Protein AF-A0A2E3Y703-F1 (afdb_monomer)

Radius of gyration: 17.59 Å; Cα contacts (8 Å, |Δi|>4): 45; chains: 1; bounding box: 27×51×29 Å

Secondary structure (DSSP, 8-state):
----------EEEPPTTSHHHHHHHHHHHHHTT---HHHHHHTTTTTS--HHHHHHH-EEE---------------

Sequence (76 aa):
MHPPQTDSVPIRAALPSEVARLSALAISSKAVWGYDDTFMAACRDELTVSRADLELAAFVAESEDRSAHRCGTRCV

pLDDT: mean 74.17, std 15.68, range [36.78, 90.62]

Structure (mmCIF, N/CA/C/O backbone):
data_AF-A0A2E3Y703-F1
#
_entry.id   AF-A0A2E3Y703-F1
#
loop_
_atom_site.group_PDB
_atom_site.id
_atom_site.type_symbol
_atom_site.label_atom_id
_atom_site.label_alt_id
_atom_site.label_comp_id
_atom_site.label_asym_id
_atom_site.label_entity_id
_atom_site.label_seq_id
_atom_site.pdbx_PDB_ins_code
_atom_site.Cartn_x
_atom_site.Cartn_y
_atom_site.Cartn_z
_atom_site.occupancy
_atom_site.B_iso_or_equiv
_atom_site.auth_seq_id
_atom_site.auth_comp_id
_atom_site.auth_asym_id
_atom_site.auth_atom_id
_atom_site.pdbx_PDB_model_num
ATOM 1 N N . MET A 1 1 ? 9.401 36.046 10.111 1.00 38.41 1 MET A N 1
ATOM 2 C CA . MET A 1 1 ? 9.702 34.649 10.478 1.00 38.41 1 MET A CA 1
ATOM 3 C C . MET A 1 1 ? 8.373 33.966 10.750 1.00 38.41 1 MET A C 1
ATOM 5 O O . MET A 1 1 ? 7.772 34.228 11.780 1.00 38.41 1 MET A O 1
ATOM 9 N N . HIS A 1 2 ? 7.834 33.247 9.765 1.00 50.09 2 HIS A N 1
ATOM 10 C CA . HIS A 1 2 ? 6.608 32.465 9.942 1.00 50.09 2 HIS A CA 1
ATOM 11 C C . HIS A 1 2 ? 7.032 31.116 10.541 1.00 50.09 2 HIS A C 1
ATOM 13 O O . HIS A 1 2 ? 7.986 30.535 10.015 1.00 50.09 2 HIS A O 1
ATOM 19 N N . PRO A 1 3 ? 6.434 30.644 11.647 1.00 49.94 3 PRO A N 1
ATOM 20 C CA . PRO A 1 3 ? 6.736 29.310 12.151 1.00 49.94 3 PRO A CA 1
ATOM 21 C C . PRO A 1 3 ? 6.391 28.273 11.068 1.00 49.94 3 PRO A C 1
ATOM 23 O O . PRO A 1 3 ? 5.437 28.494 10.313 1.00 49.94 3 PRO A O 1
ATOM 26 N N . PRO A 1 4 ? 7.151 27.170 10.938 1.00 59.09 4 PRO A N 1
ATOM 27 C CA . PRO A 1 4 ? 6.747 26.084 10.059 1.00 59.09 4 PRO A CA 1
ATOM 28 C C . PRO A 1 4 ? 5.404 25.557 10.566 1.00 59.09 4 PRO A C 1
ATOM 30 O O . PRO A 1 4 ? 5.311 25.038 11.676 1.00 59.09 4 PRO A O 1
ATOM 33 N N . GLN A 1 5 ? 4.350 25.750 9.775 1.00 57.81 5 GLN A N 1
ATOM 34 C CA . GLN A 1 5 ? 3.051 25.155 10.054 1.00 57.81 5 GLN A CA 1
ATOM 35 C C . GLN A 1 5 ? 3.201 23.656 9.807 1.00 57.81 5 GLN A C 1
ATOM 37 O O . GLN A 1 5 ? 3.308 23.215 8.665 1.00 57.81 5 GLN A O 1
ATOM 42 N N . THR A 1 6 ? 3.310 22.877 10.878 1.00 53.94 6 THR A N 1
ATOM 43 C CA . THR A 1 6 ? 3.245 21.421 10.793 1.00 53.94 6 THR A CA 1
ATOM 44 C C . THR A 1 6 ? 1.782 21.059 10.645 1.00 53.94 6 THR A C 1
ATOM 46 O O . THR A 1 6 ? 1.071 20.921 11.643 1.00 53.94 6 THR A O 1
ATOM 49 N N . ASP A 1 7 ? 1.310 20.957 9.409 1.00 66.69 7 ASP A N 1
ATOM 50 C CA . ASP A 1 7 ? 0.010 20.349 9.170 1.00 66.69 7 ASP A CA 1
ATOM 51 C C . ASP A 1 7 ? 0.088 18.907 9.629 1.00 66.69 7 ASP A C 1
ATOM 53 O O . ASP A 1 7 ? 0.761 18.068 9.029 1.00 66.69 7 ASP A O 1
ATOM 57 N N . SER A 1 8 ? -0.540 18.647 10.769 1.00 75.38 8 SER A N 1
ATOM 58 C CA . SER A 1 8 ? -0.694 17.298 11.268 1.00 75.38 8 SER A CA 1
ATOM 59 C C . SER A 1 8 ? -1.592 16.564 10.281 1.00 75.38 8 SER A C 1
ATOM 61 O O . SER A 1 8 ? -2.789 16.827 10.207 1.00 7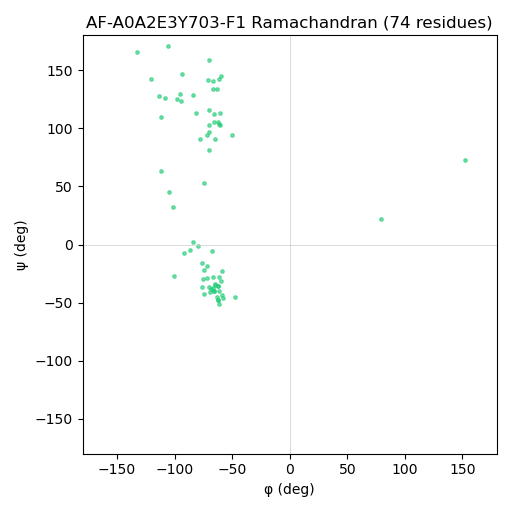5.38 8 SER A O 1
ATOM 63 N N . VAL A 1 9 ? -0.991 15.687 9.479 1.00 83.81 9 VAL A N 1
ATOM 64 C CA . VAL A 1 9 ? -1.728 14.801 8.581 1.00 83.81 9 VAL A CA 1
ATOM 65 C C . VAL A 1 9 ? -2.446 13.763 9.452 1.00 83.81 9 VAL A C 1
ATOM 67 O O . VAL A 1 9 ? -1.762 13.002 10.145 1.00 83.81 9 VAL A O 1
ATOM 70 N N . PRO A 1 10 ? -3.793 13.719 9.476 1.00 86.56 10 PRO A N 1
ATOM 71 C CA . PRO A 1 10 ? -4.522 12.744 10.274 1.00 86.56 10 PRO A CA 1
ATOM 72 C C . PRO A 1 10 ? -4.219 11.322 9.798 1.00 86.56 10 PRO A C 1
ATOM 74 O O . PRO A 1 10 ? -4.251 11.027 8.602 1.00 86.56 10 PRO A O 1
ATOM 77 N N . ILE A 1 11 ? -3.952 10.435 10.757 1.00 87.06 11 ILE A N 1
ATOM 78 C CA . ILE A 1 11 ? -3.741 9.004 10.529 1.00 87.06 11 ILE A CA 1
ATOM 79 C C . ILE A 1 11 ? -4.959 8.256 11.072 1.00 87.06 11 ILE A C 1
ATOM 81 O O . ILE A 1 11 ? -5.321 8.414 12.239 1.00 87.06 11 ILE A O 1
ATOM 85 N N . ARG A 1 12 ? -5.587 7.428 10.237 1.00 90.62 12 ARG A N 1
ATOM 86 C CA . ARG A 1 12 ? -6.749 6.597 10.598 1.00 90.62 12 ARG A CA 1
ATOM 87 C C . ARG A 1 12 ? -6.575 5.161 10.120 1.00 90.62 12 ARG A C 1
ATOM 89 O O . ARG A 1 12 ? -5.731 4.892 9.274 1.00 90.62 12 ARG A O 1
ATOM 96 N N . ALA A 1 13 ? -7.391 4.240 10.622 1.00 88.69 13 ALA A N 1
ATOM 97 C CA . ALA A 1 13 ? -7.437 2.881 10.086 1.00 88.69 13 ALA A CA 1
ATOM 98 C C . ALA A 1 13 ? -7.880 2.881 8.609 1.00 88.69 13 ALA A C 1
ATOM 100 O O . ALA A 1 13 ? -8.735 3.677 8.197 1.00 88.69 13 ALA A O 1
ATOM 101 N N . ALA A 1 14 ? -7.283 1.990 7.819 1.00 87.44 14 ALA A N 1
ATOM 102 C CA . ALA A 1 14 ? -7.639 1.780 6.421 1.00 87.44 14 ALA A CA 1
ATOM 103 C C . ALA A 1 14 ? -9.008 1.095 6.285 1.00 87.44 14 ALA A C 1
ATOM 105 O O . ALA A 1 14 ? -9.333 0.180 7.042 1.00 87.44 14 ALA A O 1
ATOM 106 N N . LEU A 1 15 ? -9.802 1.500 5.291 1.00 88.06 15 LEU A N 1
ATOM 107 C CA . LEU A 1 15 ? -11.092 0.867 5.008 1.00 88.06 15 LEU A CA 1
ATOM 108 C C . LEU A 1 15 ? -10.960 -0.237 3.941 1.00 88.06 15 LEU A C 1
ATOM 110 O O . LEU A 1 15 ? -10.223 -0.066 2.968 1.00 88.06 15 LEU A O 1
ATOM 114 N N . PRO A 1 16 ? -11.759 -1.322 4.009 1.00 85.75 16 PRO A N 1
ATOM 115 C CA . PRO A 1 16 ? -11.771 -2.375 2.984 1.00 85.75 16 PRO A CA 1
ATOM 116 C C . PRO A 1 16 ? -12.117 -1.905 1.566 1.00 85.75 16 PRO A C 1
ATOM 118 O O . PRO A 1 16 ? -11.772 -2.570 0.591 1.00 85.75 16 PRO A O 1
ATOM 121 N N . SER A 1 17 ? -12.808 -0.773 1.426 1.00 86.94 17 SER A N 1
ATOM 122 C CA . SER A 1 17 ? -13.099 -0.151 0.130 1.00 86.94 17 SER A CA 1
ATOM 123 C C . SER A 1 17 ? -11.895 0.573 -0.481 1.00 86.94 17 SER A C 1
ATOM 125 O O . SER A 1 17 ? -11.906 0.874 -1.671 1.00 86.94 17 SER A O 1
ATOM 127 N N . GLU A 1 18 ? -10.856 0.862 0.304 1.00 87.69 18 GLU A N 1
ATOM 128 C CA . GLU A 1 18 ? -9.684 1.636 -0.125 1.00 87.69 18 GLU A CA 1
ATOM 129 C C . GLU A 1 18 ? -8.550 0.760 -0.663 1.00 87.69 18 GLU A C 1
ATOM 131 O O . GLU A 1 18 ? -7.606 1.279 -1.250 1.00 87.69 18 GLU A O 1
ATOM 136 N N . VAL A 1 19 ? -8.671 -0.564 -0.546 1.00 88.44 19 VAL A N 1
ATOM 137 C CA . VAL A 1 19 ? -7.679 -1.567 -0.967 1.00 88.44 19 VAL A CA 1
ATOM 138 C C . VAL A 1 19 ? -7.138 -1.318 -2.382 1.00 88.44 19 VAL A C 1
ATOM 140 O O . VAL A 1 19 ? -5.927 -1.327 -2.601 1.00 88.44 19 VAL A O 1
ATOM 143 N N . ALA A 1 20 ? -8.018 -1.018 -3.342 1.00 85.56 20 ALA A N 1
ATOM 144 C CA . ALA A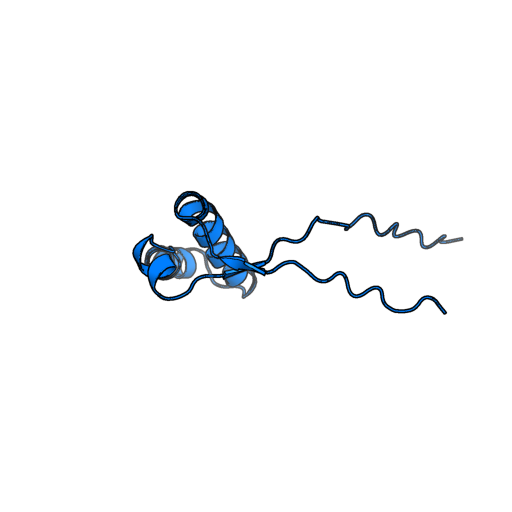 1 20 ? -7.611 -0.737 -4.720 1.00 85.56 20 ALA A CA 1
ATOM 145 C C . ALA A 1 20 ? -6.780 0.556 -4.840 1.00 85.56 20 ALA A C 1
ATOM 147 O O . ALA A 1 20 ? -5.787 0.592 -5.565 1.00 85.56 20 ALA A O 1
ATOM 148 N N . ARG A 1 21 ? -7.155 1.609 -4.099 1.00 87.50 21 ARG A N 1
ATOM 149 C CA . ARG A 1 21 ? -6.419 2.884 -4.074 1.00 87.50 21 ARG A CA 1
ATOM 150 C C . ARG A 1 21 ? -5.068 2.732 -3.381 1.00 87.50 21 ARG A C 1
ATOM 152 O O . ARG A 1 21 ? -4.084 3.273 -3.873 1.00 87.50 21 ARG A O 1
ATOM 159 N N . LEU A 1 22 ? -5.011 1.978 -2.284 1.00 88.06 22 LEU A N 1
ATOM 160 C CA . LEU A 1 22 ? -3.773 1.703 -1.551 1.00 88.06 22 LEU A CA 1
ATOM 161 C C . LEU A 1 22 ? -2.794 0.874 -2.386 1.00 88.06 22 LEU A C 1
ATOM 163 O O . LEU A 1 22 ? -1.609 1.189 -2.415 1.00 88.06 22 LEU A O 1
ATOM 167 N N . SER A 1 23 ? -3.294 -0.111 -3.135 1.00 87.25 23 SER A N 1
ATOM 168 C CA . SER A 1 23 ? -2.482 -0.899 -4.073 1.00 87.25 23 SER A CA 1
ATOM 169 C C . SER A 1 23 ? -1.887 -0.024 -5.179 1.00 87.25 23 SER A C 1
ATOM 171 O O . SER A 1 23 ? -0.688 -0.067 -5.443 1.00 87.25 23 SER A O 1
ATOM 173 N N . ALA A 1 24 ? -2.704 0.835 -5.799 1.00 86.81 24 ALA A N 1
ATOM 174 C CA . ALA A 1 24 ? -2.224 1.773 -6.813 1.00 86.81 24 ALA A CA 1
ATOM 175 C C . ALA A 1 24 ? -1.179 2.752 -6.245 1.00 86.81 24 ALA A C 1
ATOM 177 O O . ALA A 1 24 ? -0.164 3.023 -6.891 1.00 86.81 24 ALA A O 1
ATOM 178 N N . LEU A 1 25 ? -1.394 3.237 -5.017 1.00 88.00 25 LEU A N 1
ATOM 179 C CA . LEU A 1 25 ? -0.443 4.094 -4.314 1.00 88.00 25 LEU A CA 1
ATOM 180 C C . LEU A 1 25 ? 0.886 3.370 -4.060 1.00 88.00 25 LEU A C 1
ATOM 182 O O . LEU A 1 25 ? 1.935 3.919 -4.392 1.00 88.00 25 LEU A O 1
ATOM 186 N N . ALA A 1 26 ? 0.855 2.137 -3.550 1.00 86.31 26 ALA A N 1
ATOM 187 C CA . ALA A 1 26 ? 2.049 1.328 -3.310 1.00 86.31 26 ALA A CA 1
ATOM 188 C C . ALA A 1 26 ? 2.866 1.120 -4.596 1.00 86.31 26 ALA A C 1
ATOM 190 O O . ALA A 1 26 ? 4.074 1.359 -4.602 1.00 86.31 26 ALA A O 1
ATOM 191 N N . ILE A 1 27 ? 2.198 0.775 -5.703 1.00 83.44 27 ILE A N 1
ATOM 192 C CA . ILE A 1 27 ? 2.831 0.611 -7.018 1.00 83.44 27 ILE A CA 1
ATOM 193 C C . ILE A 1 27 ? 3.464 1.929 -7.482 1.00 83.44 27 ILE A C 1
ATOM 195 O O . ILE A 1 27 ? 4.650 1.959 -7.811 1.00 83.44 27 ILE A O 1
ATOM 199 N N . SER A 1 28 ? 2.719 3.040 -7.456 1.00 83.38 28 SER A N 1
ATOM 200 C CA . SER A 1 28 ? 3.243 4.349 -7.879 1.00 83.38 28 SER A CA 1
ATOM 201 C C . SER A 1 28 ? 4.419 4.830 -7.017 1.00 83.38 28 SER A C 1
ATOM 203 O O . SER A 1 28 ? 5.381 5.390 -7.539 1.00 83.38 28 SER A O 1
ATOM 205 N N . SER A 1 29 ? 4.399 4.535 -5.713 1.00 81.75 29 SER A N 1
ATOM 206 C CA . SER A 1 29 ? 5.463 4.898 -4.775 1.00 81.75 29 SER A CA 1
ATOM 207 C C . SER A 1 29 ? 6.740 4.078 -4.969 1.00 81.75 29 SER A C 1
ATOM 209 O O . SER A 1 29 ? 7.792 4.482 -4.470 1.00 81.75 29 SER A O 1
ATOM 211 N N . LYS A 1 30 ? 6.667 2.931 -5.651 1.00 76.75 30 LYS A N 1
ATOM 212 C CA . LYS A 1 30 ? 7.821 2.075 -5.963 1.00 76.75 30 LYS A CA 1
ATOM 213 C C . LYS A 1 30 ? 8.318 2.259 -7.396 1.00 76.75 30 LYS A C 1
ATOM 215 O O . LYS A 1 30 ? 9.516 2.142 -7.625 1.00 76.75 30 LYS A O 1
ATOM 220 N N . ALA A 1 31 ? 7.447 2.653 -8.327 1.00 76.50 31 ALA A N 1
ATOM 221 C CA . ALA A 1 31 ? 7.814 2.947 -9.715 1.00 76.50 31 ALA A CA 1
ATOM 222 C C . ALA A 1 31 ? 8.850 4.084 -9.843 1.00 76.50 31 ALA A C 1
ATOM 224 O O . ALA A 1 31 ? 9.704 4.059 -10.727 1.00 76.50 31 ALA A O 1
ATOM 225 N N . VAL A 1 32 ? 8.840 5.058 -8.925 1.00 75.00 32 VAL A N 1
ATOM 226 C CA . VAL A 1 32 ? 9.785 6.194 -8.933 1.00 75.00 32 VAL A CA 1
ATOM 227 C C . VAL A 1 32 ? 11.243 5.804 -8.655 1.00 75.00 32 VAL A C 1
ATOM 229 O O . VAL A 1 32 ? 12.128 6.649 -8.754 1.00 75.00 32 VAL A O 1
ATOM 232 N N . TRP A 1 33 ? 11.521 4.541 -8.320 1.00 73.69 33 TRP A N 1
ATOM 233 C CA . TRP A 1 33 ? 12.883 4.038 -8.106 1.00 73.69 33 TRP A CA 1
ATOM 234 C C . TRP A 1 33 ? 13.589 3.618 -9.404 1.00 73.69 33 TRP A C 1
ATOM 236 O O . TRP A 1 33 ? 14.734 3.176 -9.356 1.00 73.69 33 TRP A O 1
ATOM 246 N N . GLY A 1 34 ? 12.939 3.792 -10.562 1.00 75.44 34 GLY A N 1
ATOM 247 C CA . GLY A 1 34 ? 13.532 3.489 -11.867 1.00 75.44 34 GLY A CA 1
ATOM 248 C C . GLY A 1 34 ? 13.523 2.000 -12.216 1.00 75.44 34 GLY A C 1
ATOM 249 O O . GLY A 1 34 ? 14.325 1.566 -13.039 1.00 75.44 34 GLY A O 1
ATOM 250 N N . TYR A 1 35 ? 12.641 1.220 -11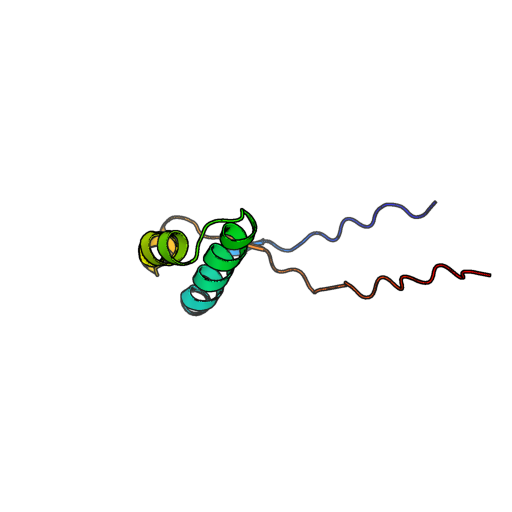.586 1.00 80.00 35 TYR A N 1
ATOM 251 C CA . TYR A 1 35 ? 12.386 -0.160 -11.984 1.00 80.00 35 TYR A CA 1
ATOM 252 C C . TYR A 1 35 ? 11.720 -0.208 -13.358 1.00 80.00 35 TYR A C 1
ATOM 254 O O . TYR A 1 35 ? 10.860 0.618 -13.662 1.00 80.00 35 TYR A O 1
ATOM 262 N N . ASP A 1 36 ? 12.111 -1.180 -14.179 1.00 80.69 36 ASP A N 1
ATOM 263 C CA . ASP A 1 36 ? 11.468 -1.401 -15.468 1.00 80.69 36 ASP A CA 1
ATOM 264 C C . ASP A 1 36 ? 10.044 -1.963 -15.308 1.00 80.69 36 ASP A C 1
ATOM 266 O O . ASP A 1 36 ? 9.680 -2.553 -14.285 1.00 80.69 36 ASP A O 1
ATOM 270 N N . ASP A 1 37 ? 9.228 -1.790 -16.349 1.00 81.62 37 ASP A N 1
ATOM 271 C CA . ASP A 1 37 ? 7.820 -2.198 -16.342 1.00 81.62 37 ASP A CA 1
ATOM 272 C C . ASP A 1 37 ? 7.638 -3.711 -16.144 1.00 81.62 37 ASP A C 1
ATOM 274 O O . ASP A 1 37 ? 6.620 -4.145 -15.604 1.00 81.62 37 ASP A O 1
ATOM 278 N N . THR A 1 38 ? 8.617 -4.527 -16.550 1.00 83.00 38 THR A N 1
ATOM 279 C CA . THR A 1 38 ? 8.543 -5.990 -16.415 1.00 83.00 38 THR A CA 1
ATOM 280 C C . THR A 1 38 ? 8.752 -6.402 -14.962 1.00 83.00 38 THR A C 1
ATOM 282 O O . THR A 1 38 ? 8.002 -7.227 -14.437 1.00 83.00 38 THR A O 1
ATOM 285 N N . PHE A 1 39 ? 9.717 -5.783 -14.286 1.00 81.88 39 PHE A N 1
ATOM 286 C CA . PHE A 1 39 ? 9.945 -5.949 -12.857 1.00 81.88 39 PHE A CA 1
ATOM 287 C C . PHE A 1 39 ? 8.745 -5.452 -12.044 1.00 81.88 39 PHE A C 1
ATOM 289 O O . PHE A 1 39 ? 8.243 -6.164 -11.175 1.00 81.88 39 PHE A O 1
ATOM 296 N N . MET A 1 40 ? 8.210 -4.275 -12.381 1.00 83.44 40 MET A N 1
ATOM 297 C CA . MET A 1 40 ? 7.009 -3.741 -11.733 1.00 83.44 40 MET A CA 1
ATOM 298 C C . MET A 1 40 ? 5.779 -4.639 -11.945 1.00 83.44 40 MET A C 1
ATOM 300 O O . MET A 1 40 ? 4.975 -4.795 -11.026 1.00 83.44 40 MET A O 1
ATOM 304 N N .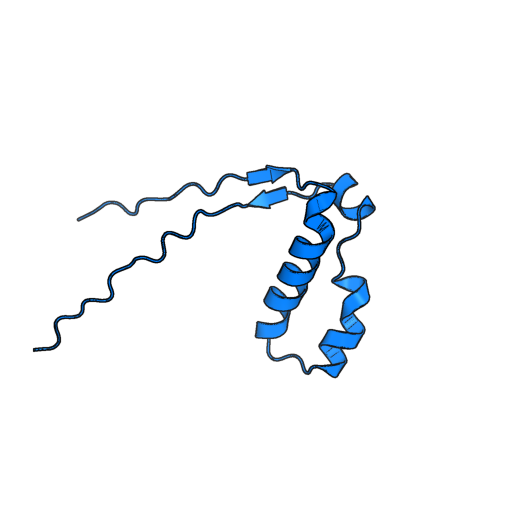 ALA A 1 41 ? 5.639 -5.267 -13.118 1.00 82.62 41 ALA A N 1
ATOM 305 C CA . ALA A 1 41 ? 4.575 -6.232 -13.389 1.00 82.62 41 ALA A CA 1
ATOM 306 C C . ALA A 1 41 ? 4.739 -7.529 -12.579 1.00 82.62 41 ALA A C 1
ATOM 308 O O . ALA A 1 41 ? 3.744 -8.055 -12.082 1.00 82.62 41 ALA A O 1
ATOM 309 N N . ALA A 1 42 ? 5.971 -8.014 -12.398 1.00 84.81 42 ALA A N 1
ATOM 310 C CA . ALA A 1 42 ? 6.257 -9.184 -11.567 1.00 84.81 42 ALA A CA 1
ATOM 311 C C . ALA A 1 42 ? 5.965 -8.927 -10.078 1.00 84.81 42 ALA A C 1
ATOM 313 O O . ALA A 1 42 ? 5.425 -9.793 -9.396 1.00 84.81 42 ALA A O 1
ATOM 314 N N . CYS A 1 43 ? 6.248 -7.719 -9.585 1.00 82.25 43 CYS A N 1
ATOM 315 C CA . CYS A 1 43 ? 5.951 -7.316 -8.209 1.00 82.25 43 CYS A CA 1
ATOM 316 C C . CYS A 1 43 ? 4.482 -6.926 -7.979 1.00 82.25 43 CYS A C 1
ATOM 318 O O . CYS A 1 43 ? 4.114 -6.582 -6.857 1.00 82.25 43 CYS A O 1
ATOM 320 N N . ARG A 1 44 ? 3.623 -6.952 -9.007 1.00 81.25 44 ARG A N 1
ATOM 321 C CA . ARG A 1 44 ? 2.238 -6.470 -8.907 1.00 81.25 44 ARG A CA 1
ATOM 322 C C . ARG A 1 44 ? 1.433 -7.209 -7.844 1.00 81.25 44 ARG A C 1
ATOM 324 O O . ARG A 1 44 ? 0.699 -6.560 -7.106 1.00 81.25 44 ARG A O 1
ATOM 331 N N . ASP A 1 45 ? 1.562 -8.528 -7.767 1.00 79.94 45 ASP A N 1
ATOM 332 C CA . ASP A 1 45 ? 0.788 -9.333 -6.818 1.00 79.94 45 ASP A CA 1
ATOM 333 C C . ASP A 1 45 ? 1.246 -9.092 -5.374 1.00 79.94 45 ASP A C 1
ATOM 335 O O . ASP A 1 45 ? 0.417 -8.987 -4.478 1.00 79.94 45 ASP A O 1
ATOM 339 N N . GLU A 1 46 ? 2.548 -8.902 -5.160 1.00 81.06 46 GLU A N 1
ATOM 340 C CA . GLU A 1 46 ? 3.132 -8.623 -3.841 1.00 81.06 46 GLU A CA 1
ATOM 341 C C . GLU A 1 46 ? 2.874 -7.176 -3.376 1.00 81.06 46 GLU A C 1
ATOM 343 O O . GLU A 1 46 ? 2.743 -6.904 -2.186 1.00 81.06 46 GLU A O 1
ATOM 348 N N . LEU A 1 47 ? 2.753 -6.235 -4.320 1.00 80.56 47 LEU A N 1
ATOM 349 C CA . LEU A 1 47 ? 2.393 -4.835 -4.063 1.00 80.56 47 LEU A CA 1
ATOM 350 C C . LEU A 1 47 ? 0.875 -4.595 -4.030 1.00 80.56 47 LEU A C 1
ATOM 352 O O . LEU A 1 47 ? 0.433 -3.475 -3.754 1.00 80.56 47 LEU A O 1
ATOM 356 N N . THR A 1 48 ? 0.070 -5.619 -4.323 1.00 85.50 48 THR A N 1
ATOM 357 C CA . THR A 1 48 ? -1.385 -5.538 -4.214 1.00 85.50 48 THR A CA 1
ATOM 358 C C . THR A 1 48 ? -1.779 -5.753 -2.763 1.00 85.50 48 THR A C 1
ATOM 360 O O . THR A 1 48 ? -1.654 -6.844 -2.220 1.00 85.50 48 THR A O 1
ATOM 363 N N . VAL A 1 49 ? -2.303 -4.701 -2.141 1.00 83.38 49 VAL A N 1
ATOM 364 C CA . VAL A 1 49 ? -2.902 -4.788 -0.812 1.00 83.38 49 VAL A CA 1
ATOM 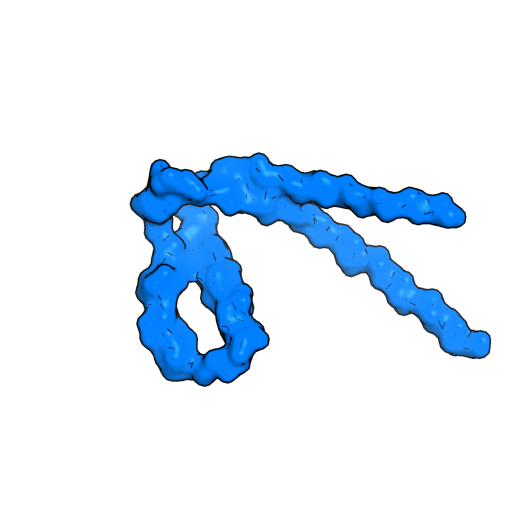365 C C . VAL A 1 49 ? -4.1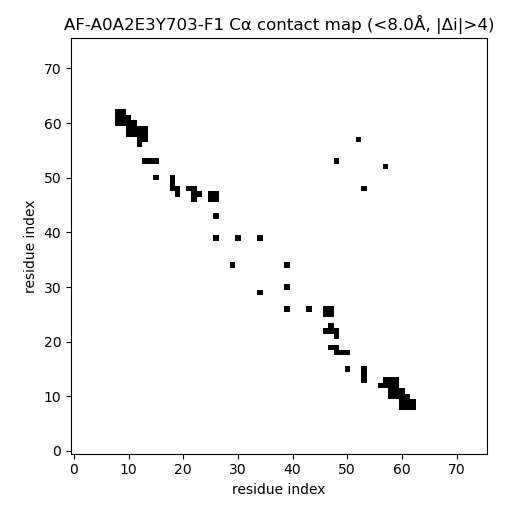60 -5.644 -0.928 1.00 83.38 49 VAL A C 1
ATOM 367 O O . VAL A 1 49 ? -4.971 -5.446 -1.833 1.00 83.38 49 VAL A O 1
ATOM 370 N N . SER A 1 50 ? -4.343 -6.593 -0.018 1.00 84.38 50 SER A N 1
ATOM 371 C CA . SER A 1 50 ? -5.563 -7.386 0.113 1.00 84.38 50 SER A CA 1
ATOM 372 C C . SER A 1 50 ? -6.379 -6.939 1.329 1.00 84.38 50 SER A C 1
ATOM 374 O O . SER A 1 50 ? -5.935 -6.150 2.162 1.00 84.38 50 SER A O 1
ATOM 376 N N . ARG A 1 51 ? -7.609 -7.449 1.462 1.00 83.19 51 ARG A N 1
ATOM 377 C CA . ARG A 1 51 ? -8.426 -7.183 2.659 1.00 83.19 51 ARG A CA 1
ATOM 378 C C . ARG A 1 51 ? -7.815 -7.776 3.928 1.00 83.19 51 ARG A C 1
ATOM 380 O O . ARG A 1 51 ? -7.923 -7.147 4.971 1.00 83.19 51 ARG A O 1
ATOM 387 N N . ALA A 1 52 ? -7.163 -8.933 3.820 1.00 82.56 52 ALA A N 1
ATOM 388 C CA . ALA A 1 52 ? -6.500 -9.579 4.949 1.00 82.56 52 ALA A CA 1
ATOM 389 C C . ALA A 1 52 ? -5.324 -8.735 5.469 1.00 82.56 52 ALA A C 1
ATOM 391 O O . ALA A 1 52 ? -5.111 -8.644 6.674 1.00 82.56 52 ALA A O 1
ATOM 392 N N . ASP A 1 53 ? -4.622 -8.030 4.578 1.00 80.31 53 ASP A N 1
ATOM 393 C CA . ASP A 1 53 ? -3.524 -7.137 4.971 1.00 80.31 53 ASP A CA 1
ATOM 394 C C . ASP A 1 53 ? -4.018 -5.932 5.781 1.00 80.31 53 ASP A C 1
ATOM 396 O O . ASP A 1 53 ? -3.299 -5.411 6.635 1.00 80.31 53 ASP A O 1
ATOM 400 N N . LEU A 1 54 ? -5.270 -5.506 5.570 1.00 81.06 54 LEU A N 1
ATOM 401 C CA . LEU A 1 54 ? -5.865 -4.434 6.366 1.00 81.06 54 LEU A CA 1
ATOM 402 C C . LEU A 1 54 ? -6.184 -4.864 7.802 1.00 81.06 54 LEU A C 1
ATOM 404 O O . LEU A 1 54 ? -6.150 -4.026 8.703 1.00 81.06 54 LEU A O 1
ATOM 408 N N . GLU A 1 55 ? -6.467 -6.149 8.021 1.00 76.88 55 GLU A N 1
ATOM 409 C CA . GLU A 1 55 ? -6.798 -6.711 9.338 1.00 76.88 55 GLU A CA 1
ATOM 410 C C . GLU A 1 55 ? -5.563 -6.847 10.244 1.00 76.88 55 GLU A C 1
ATOM 412 O O . GLU A 1 55 ? -5.699 -6.860 11.466 1.00 76.88 55 GLU A O 1
ATOM 417 N N . LEU A 1 56 ? -4.358 -6.897 9.661 1.00 73.88 56 LEU A N 1
ATOM 418 C CA . LEU A 1 56 ? -3.098 -7.056 10.394 1.00 73.88 56 LEU A CA 1
ATOM 419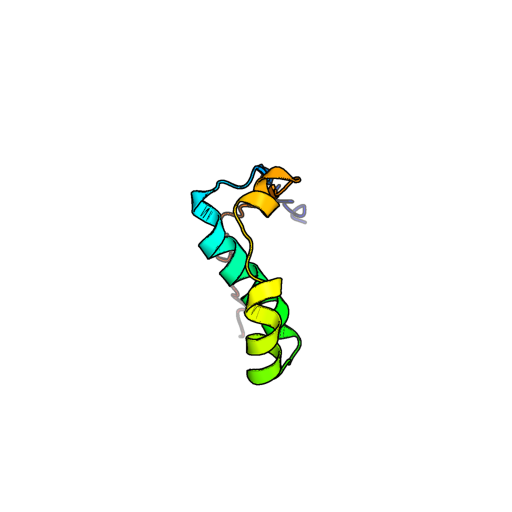 C C . LEU A 1 56 ? -2.626 -5.775 11.100 1.00 73.88 56 LEU A C 1
ATOM 421 O O . LEU A 1 56 ? -2.068 -5.897 12.188 1.00 73.88 56 LEU A O 1
ATOM 425 N N . ALA A 1 57 ? -2.841 -4.596 10.493 1.00 69.62 57 ALA A N 1
ATOM 426 C CA . ALA A 1 57 ? -2.748 -3.233 11.061 1.00 69.62 57 ALA A CA 1
ATOM 427 C C . ALA A 1 57 ? -2.392 -2.207 9.962 1.00 69.62 57 ALA A C 1
ATOM 429 O O . ALA A 1 57 ? -1.273 -1.689 9.914 1.00 69.62 57 ALA A O 1
ATOM 430 N N . ALA A 1 58 ? -3.335 -1.890 9.071 1.00 81.75 58 ALA A N 1
ATOM 431 C CA . ALA A 1 58 ? -3.124 -0.863 8.047 1.00 81.75 58 ALA A CA 1
ATOM 432 C C . ALA A 1 58 ? -3.670 0.509 8.478 1.00 81.75 58 ALA A C 1
ATOM 434 O O . ALA A 1 58 ? -4.839 0.647 8.851 1.00 81.75 58 ALA A O 1
ATOM 435 N N . PHE A 1 59 ? -2.835 1.543 8.353 1.00 86.62 59 PHE A N 1
ATOM 436 C CA . PHE A 1 59 ? -3.198 2.933 8.621 1.00 86.62 59 PHE A CA 1
ATOM 437 C C . PHE A 1 59 ? -3.010 3.798 7.374 1.00 86.62 59 PHE A C 1
ATOM 439 O O . PHE A 1 59 ? -2.055 3.625 6.619 1.00 86.62 59 PHE A O 1
ATOM 446 N N . VAL A 1 60 ? -3.921 4.745 7.175 1.00 86.69 60 VAL A N 1
ATOM 447 C CA . VAL A 1 60 ? -3.921 5.704 6.070 1.00 86.69 60 VAL A CA 1
ATOM 448 C C . VAL A 1 60 ? -3.703 7.093 6.639 1.00 86.69 60 VAL A C 1
ATOM 450 O O . VAL A 1 60 ? -4.416 7.514 7.551 1.00 86.69 60 VAL A O 1
ATOM 453 N N . ALA A 1 61 ? -2.720 7.793 6.081 1.00 86.50 61 ALA A N 1
ATOM 454 C CA . ALA A 1 61 ? -2.515 9.214 6.294 1.00 86.50 61 ALA A CA 1
ATOM 455 C C . ALA A 1 61 ? -3.217 9.978 5.164 1.00 86.50 61 ALA A C 1
ATOM 457 O O . ALA A 1 61 ? -2.947 9.728 3.988 1.00 86.50 61 ALA A O 1
ATOM 458 N N . GLU A 1 62 ? -4.130 10.879 5.511 1.00 82.19 62 GLU A N 1
ATOM 459 C CA . GLU A 1 62 ? -4.898 11.658 4.538 1.00 82.19 62 GLU A CA 1
ATOM 460 C C . GLU A 1 62 ? -4.486 13.125 4.617 1.00 82.19 62 GLU A C 1
ATOM 462 O O . GLU A 1 62 ? -4.758 13.801 5.603 1.00 82.19 62 GLU A O 1
ATOM 467 N N . SER A 1 63 ? -3.791 13.616 3.591 1.00 79.62 63 SER A N 1
ATOM 468 C CA . SER A 1 63 ? -3.446 15.031 3.474 1.00 79.62 63 SER A CA 1
ATOM 469 C C . SER A 1 63 ? -4.442 15.727 2.556 1.00 79.62 63 SER A C 1
ATOM 471 O O . SER A 1 63 ? -4.582 15.336 1.395 1.00 79.62 63 SER A O 1
ATOM 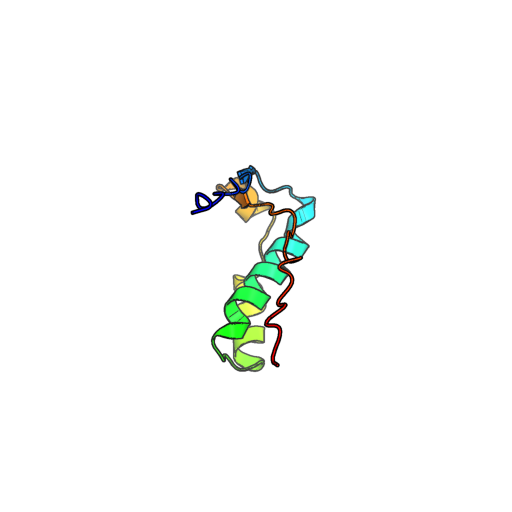473 N N . GLU A 1 64 ? -5.075 16.797 3.031 1.00 69.50 64 GLU A N 1
ATOM 474 C CA . GLU A 1 64 ? -5.688 17.769 2.130 1.00 69.50 64 GLU A CA 1
ATOM 475 C C . GLU A 1 64 ? -4.549 18.427 1.346 1.00 69.50 64 GLU A C 1
ATOM 477 O O . GLU A 1 64 ? -3.693 19.094 1.932 1.00 69.50 64 GLU A O 1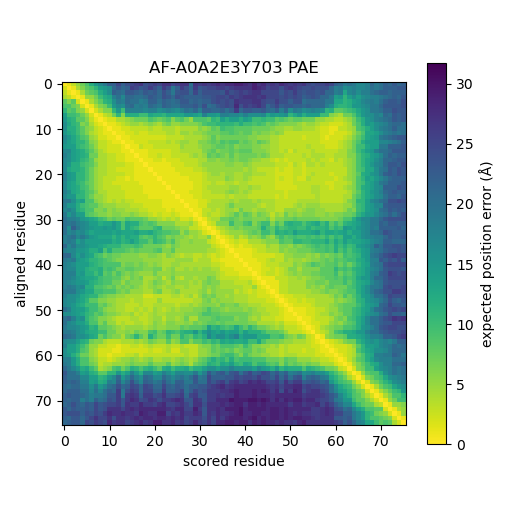
ATOM 482 N N . ASP A 1 65 ? -4.472 18.167 0.038 1.00 58.03 65 ASP A N 1
ATOM 483 C CA . ASP A 1 65 ? -3.422 18.730 -0.803 1.00 58.03 65 ASP A CA 1
ATOM 484 C C . ASP A 1 65 ? -3.514 20.255 -0.768 1.00 58.03 65 ASP A C 1
ATOM 486 O O . ASP A 1 65 ? -4.374 20.886 -1.383 1.00 58.03 65 ASP A O 1
ATOM 490 N N . ARG A 1 66 ? -2.609 20.854 -0.003 1.00 51.66 66 ARG A N 1
ATOM 491 C CA . ARG A 1 66 ? -2.475 22.296 0.121 1.00 51.66 66 ARG A CA 1
ATOM 492 C C . ARG A 1 66 ? -1.308 22.803 -0.717 1.00 51.66 66 ARG A C 1
ATOM 494 O O . ARG A 1 66 ? -0.691 23.816 -0.386 1.00 51.66 66 ARG A O 1
ATOM 501 N N . SER A 1 67 ? -1.043 22.137 -1.839 1.00 48.19 67 SER A N 1
ATOM 502 C CA . SER A 1 67 ? -0.107 22.575 -2.874 1.00 48.19 67 SER A CA 1
ATOM 503 C C . SER A 1 67 ? -0.686 23.724 -3.711 1.00 48.19 67 SER A C 1
ATOM 505 O O . SER A 1 67 ? -0.676 23.709 -4.934 1.00 48.19 67 SER A O 1
ATOM 507 N N . ALA A 1 68 ? -1.145 24.786 -3.047 1.00 43.38 68 ALA A N 1
ATOM 508 C CA . ALA A 1 68 ? -1.243 26.121 -3.630 1.00 43.38 68 ALA A CA 1
ATOM 509 C C . ALA A 1 68 ? -0.112 26.994 -3.067 1.00 43.38 68 ALA A C 1
ATOM 511 O O . ALA A 1 68 ? -0.307 28.143 -2.664 1.00 43.38 68 ALA A O 1
ATOM 512 N N . HIS A 1 69 ? 1.105 26.449 -3.018 1.00 47.12 69 HIS A N 1
ATOM 513 C CA . HIS A 1 69 ? 2.294 27.268 -2.844 1.00 47.12 69 HIS A CA 1
ATOM 514 C C . HIS A 1 69 ? 2.497 28.046 -4.139 1.00 47.12 69 HIS A C 1
ATOM 516 O O . HIS A 1 69 ? 3.035 27.547 -5.123 1.00 47.12 69 HIS A O 1
ATOM 522 N N . ARG A 1 70 ? 2.006 29.287 -4.133 1.00 46.88 70 ARG A N 1
ATOM 523 C CA . ARG A 1 70 ? 2.319 30.321 -5.114 1.00 46.88 70 ARG A CA 1
ATOM 524 C C . ARG A 1 70 ? 3.845 30.405 -5.248 1.00 46.88 70 ARG A C 1
ATOM 526 O O . ARG A 1 70 ? 4.498 31.110 -4.485 1.00 46.88 70 ARG A O 1
ATOM 533 N N . CYS A 1 71 ? 4.405 29.693 -6.224 1.00 44.16 71 CYS A N 1
ATOM 534 C CA . CYS A 1 71 ? 5.745 29.936 -6.738 1.00 44.16 71 CYS A CA 1
ATOM 535 C C . CYS A 1 71 ? 5.682 31.256 -7.511 1.00 44.16 71 CYS A C 1
ATOM 537 O O . CYS A 1 71 ? 5.441 31.304 -8.712 1.00 44.16 71 CYS A O 1
ATOM 539 N N . GLY A 1 72 ? 5.755 32.352 -6.765 1.00 40.47 72 GLY A N 1
ATOM 540 C CA . GLY A 1 72 ? 5.849 33.700 -7.288 1.00 40.47 72 GLY A CA 1
ATOM 541 C C . GLY A 1 72 ? 7.219 34.258 -6.967 1.00 40.47 72 GLY A C 1
ATOM 542 O O . GLY A 1 72 ? 7.314 35.235 -6.230 1.00 40.47 72 GLY A O 1
ATOM 543 N N . THR A 1 73 ? 8.281 33.657 -7.506 1.00 43.69 73 THR A N 1
ATOM 544 C CA . THR A 1 73 ? 9.499 34.428 -7.744 1.00 43.69 73 THR A CA 1
ATOM 545 C C . THR A 1 73 ? 9.092 35.510 -8.732 1.00 43.69 73 THR A C 1
ATOM 547 O O . THR A 1 73 ? 8.863 35.237 -9.910 1.00 43.69 73 THR A O 1
ATOM 550 N N . ARG A 1 74 ? 8.920 36.745 -8.256 1.00 38.69 74 ARG A N 1
ATOM 551 C CA . ARG A 1 74 ? 8.971 37.896 -9.150 1.00 38.69 74 ARG A CA 1
ATOM 552 C C . ARG A 1 74 ? 10.408 37.938 -9.668 1.00 38.69 74 ARG A C 1
ATOM 554 O O . ARG A 1 74 ? 11.279 38.508 -9.027 1.00 38.69 74 ARG A O 1
ATOM 561 N N . CYS A 1 75 ? 10.646 37.269 -10.789 1.00 36.78 75 CYS A N 1
ATOM 562 C CA . CYS A 1 75 ? 11.767 37.569 -11.659 1.00 36.78 75 CYS A CA 1
ATOM 563 C C . CYS A 1 75 ? 11.441 38.902 -12.339 1.00 36.78 75 CYS A C 1
ATOM 565 O O . CYS A 1 75 ? 10.705 38.908 -13.322 1.00 36.78 75 CYS A O 1
ATOM 567 N N . VAL A 1 76 ? 11.914 40.010 -11.766 1.00 53.12 76 VAL A N 1
ATOM 568 C CA . VAL A 1 76 ? 12.424 41.187 -12.491 1.00 53.12 76 VAL A CA 1
ATOM 569 C C . VAL A 1 76 ? 13.544 41.806 -11.673 1.00 53.12 76 VAL A C 1
ATOM 571 O O . VAL A 1 76 ? 13.350 41.937 -10.443 1.00 53.12 76 VAL A O 1
#

Mean predicted aligned error: 11.15 Å

Foldseek 3Di:
DDPPPPPPQDKDQDDQVCQVVQLVVQLVVVVVVVDDPVVSVVCSVVSRGHPVNSVVPDMDGDDPPPPPPPPPPPPD

Nearest PDB structures (foldseek):
  2q0y-assembly1_A-2  TM=6.483E-01  e=2.656E+00  Cupriavidus pinatubonensis JMP134

Solvent-accessible surface area (backbone atoms only — not comparable to full-atom values): 4986 Å² total; per-residue (Å²): 136,79,76,84,79,77,78,79,60,53,70,42,77,55,55,81,88,42,31,67,59,53,18,53,48,47,47,57,71,50,49,79,75,72,62,52,71,67,60,53,59,69,44,42,71,80,43,45,54,49,68,70,58,46,74,76,76,36,71,40,72,57,69,81,85,73,85,75,72,78,84,68,78,77,87,123